Protein AF-A0A433C8S4-F1 (afdb_monomer_lite)

Structure (mmCIF, N/CA/C/O backbone):
data_AF-A0A433C8S4-F1
#
_entry.id   AF-A0A433C8S4-F1
#
loop_
_atom_site.group_PDB
_atom_site.id
_atom_site.type_symbol
_atom_site.label_atom_id
_atom_site.label_alt_id
_atom_site.label_comp_id
_atom_site.label_asym_id
_atom_site.label_entity_id
_atom_site.label_seq_id
_atom_site.pdbx_PDB_ins_code
_atom_site.Cartn_x
_atom_site.Cartn_y
_atom_site.Cartn_z
_atom_site.occupancy
_atom_site.B_iso_or_equiv
_atom_site.auth_seq_id
_atom_site.auth_comp_id
_atom_site.auth_asym_id
_atom_site.auth_atom_id
_atom_site.pdbx_PDB_model_num
ATOM 1 N N . MET A 1 1 ? -14.131 -29.847 -6.789 1.00 32.38 1 MET A N 1
ATOM 2 C CA . MET A 1 1 ? -13.872 -28.687 -5.914 1.00 32.38 1 MET A CA 1
ATOM 3 C C . MET A 1 1 ? -12.733 -27.924 -6.550 1.00 32.38 1 MET A C 1
ATOM 5 O O . MET A 1 1 ? -11.621 -28.430 -6.546 1.00 32.38 1 MET A O 1
ATOM 9 N N . ALA A 1 2 ? -13.037 -26.821 -7.228 1.00 28.77 2 ALA A N 1
ATOM 10 C CA . ALA A 1 2 ? -12.014 -25.957 -7.797 1.00 28.77 2 ALA A CA 1
ATOM 11 C C . ALA A 1 2 ? -11.602 -24.957 -6.715 1.00 28.77 2 ALA A C 1
ATOM 13 O O . ALA A 1 2 ? -12.459 -24.277 -6.155 1.00 28.77 2 ALA A O 1
ATOM 14 N N . THR A 1 3 ? -10.313 -24.920 -6.392 1.00 29.52 3 THR A N 1
ATOM 15 C CA . THR A 1 3 ? -9.693 -23.815 -5.658 1.00 29.52 3 THR A CA 1
ATOM 16 C C . THR A 1 3 ? -9.920 -22.543 -6.478 1.00 29.52 3 THR A C 1
ATOM 18 O O . THR A 1 3 ? -9.602 -22.574 -7.671 1.00 29.52 3 THR A O 1
ATOM 21 N N . PRO A 1 4 ? -10.467 -21.447 -5.925 1.00 33.34 4 PRO A N 1
ATOM 22 C CA . PRO A 1 4 ? -10.408 -20.182 -6.634 1.00 33.34 4 PRO A CA 1
ATOM 23 C C . PRO A 1 4 ? -8.927 -19.811 -6.745 1.00 33.34 4 PRO A C 1
ATOM 25 O O . PRO A 1 4 ? -8.226 -19.705 -5.737 1.00 33.34 4 PRO A O 1
ATOM 28 N N . ALA A 1 5 ? -8.430 -19.729 -7.979 1.00 37.06 5 ALA A N 1
ATOM 29 C CA . ALA A 1 5 ? -7.133 -19.136 -8.254 1.00 37.06 5 ALA A CA 1
ATOM 30 C C . ALA A 1 5 ? -7.163 -17.706 -7.706 1.00 37.06 5 ALA A C 1
ATOM 32 O O . ALA A 1 5 ? -8.154 -17.007 -7.904 1.00 37.06 5 ALA A O 1
ATOM 33 N N . ALA A 1 6 ? -6.115 -17.325 -6.976 1.00 38.72 6 ALA A N 1
ATOM 34 C CA . ALA A 1 6 ? -5.927 -15.971 -6.484 1.00 38.72 6 ALA A CA 1
ATOM 35 C C . ALA A 1 6 ? -6.130 -14.992 -7.642 1.00 38.72 6 ALA A C 1
ATOM 37 O O . ALA A 1 6 ? -5.374 -15.023 -8.616 1.00 38.72 6 ALA A O 1
ATOM 38 N N . ASP A 1 7 ? -7.173 -14.172 -7.542 1.00 42.69 7 ASP A N 1
ATOM 39 C CA . ASP A 1 7 ? -7.340 -13.017 -8.404 1.00 42.69 7 ASP A CA 1
ATOM 40 C C . ASP A 1 7 ? -6.221 -12.053 -8.006 1.00 42.69 7 ASP A C 1
ATOM 42 O O . ASP A 1 7 ? -6.247 -11.401 -6.965 1.00 42.69 7 ASP A O 1
ATOM 46 N N . THR A 1 8 ? -5.113 -12.143 -8.733 1.00 46.66 8 THR A N 1
ATOM 47 C CA . THR A 1 8 ? -3.928 -11.317 -8.528 1.00 46.66 8 THR A CA 1
ATOM 48 C C . THR A 1 8 ? -4.336 -9.864 -8.732 1.00 46.66 8 THR A C 1
ATOM 50 O O . THR A 1 8 ? -4.644 -9.525 -9.874 1.00 46.66 8 THR A O 1
ATOM 53 N N . ALA A 1 9 ? -4.327 -9.055 -7.666 1.00 53.94 9 ALA A N 1
ATOM 54 C CA . ALA A 1 9 ? -4.608 -7.616 -7.664 1.00 53.94 9 ALA A CA 1
ATOM 55 C C . ALA A 1 9 ? -4.368 -6.958 -9.034 1.00 53.94 9 ALA A C 1
ATOM 57 O O . ALA A 1 9 ? -3.236 -6.912 -9.532 1.00 53.94 9 ALA A O 1
ATOM 58 N N . SER A 1 10 ? -5.457 -6.548 -9.680 1.00 62.25 10 SER A N 1
ATOM 59 C CA . SER A 1 10 ? -5.441 -5.909 -10.998 1.00 62.25 10 SER A CA 1
ATOM 60 C C . SER A 1 10 ? -5.574 -4.390 -10.917 1.00 62.25 10 SER A C 1
ATOM 62 O O . SER A 1 10 ? -5.253 -3.720 -11.889 1.00 62.25 10 SER A O 1
ATOM 64 N N . ASP A 1 11 ? -6.019 -3.840 -9.782 1.00 79.31 11 ASP A N 1
ATOM 65 C CA . ASP A 1 11 ? -6.124 -2.393 -9.581 1.00 79.31 11 ASP A CA 1
ATOM 66 C C . ASP A 1 11 ? -4.790 -1.820 -9.050 1.00 79.31 11 ASP A C 1
ATOM 68 O O . ASP A 1 11 ? -4.232 -2.369 -8.090 1.00 79.31 11 ASP A O 1
ATOM 72 N N . PRO A 1 12 ? -4.251 -0.720 -9.619 1.00 83.44 12 PRO A N 1
ATOM 73 C CA . PRO A 1 12 ? -3.111 -0.008 -9.040 1.00 83.44 12 PRO A CA 1
ATOM 74 C C . PRO A 1 12 ? -3.275 0.354 -7.562 1.00 83.44 12 PRO A C 1
ATOM 76 O O . PRO A 1 12 ? -2.269 0.397 -6.853 1.00 83.44 12 PRO A O 1
ATOM 79 N N . TYR A 1 13 ? -4.498 0.606 -7.087 1.00 84.06 13 TYR A N 1
ATOM 80 C CA . TYR A 1 13 ? -4.752 0.868 -5.673 1.00 84.06 13 TYR A CA 1
ATOM 81 C C . TYR A 1 13 ? -4.379 -0.342 -4.805 1.00 84.06 13 TYR A C 1
ATOM 83 O O . TYR A 1 13 ? -3.580 -0.208 -3.877 1.00 84.06 13 TYR A O 1
ATOM 91 N N . ASP A 1 14 ? -4.883 -1.530 -5.145 1.00 83.25 14 ASP A N 1
ATOM 92 C CA . ASP A 1 14 ? -4.626 -2.769 -4.398 1.00 83.25 14 ASP A CA 1
ATOM 93 C C . ASP A 1 14 ? -3.133 -3.108 -4.370 1.00 83.25 14 ASP A C 1
ATOM 95 O O . ASP A 1 14 ? -2.586 -3.531 -3.346 1.00 83.25 14 ASP A O 1
ATOM 99 N N . ILE A 1 15 ? -2.454 -2.898 -5.503 1.00 87.94 15 ILE A N 1
ATOM 100 C CA . ILE A 1 15 ? -1.008 -3.099 -5.616 1.00 87.94 15 ILE A CA 1
ATOM 101 C C . ILE A 1 15 ? -0.277 -2.114 -4.702 1.00 87.94 15 ILE A C 1
ATOM 103 O O . ILE A 1 15 ? 0.637 -2.519 -3.982 1.00 87.94 15 ILE A O 1
ATOM 107 N N . ALA A 1 16 ? -0.668 -0.839 -4.706 1.00 89.38 16 ALA A N 1
ATOM 108 C CA . ALA A 1 16 ? -0.036 0.195 -3.895 1.00 89.38 16 ALA A CA 1
ATOM 109 C C . ALA A 1 16 ? -0.233 -0.041 -2.397 1.00 89.38 16 ALA A C 1
ATOM 111 O O . ALA A 1 16 ? 0.722 0.081 -1.631 1.00 89.38 16 ALA A O 1
ATOM 112 N N . GLU A 1 17 ? -1.436 -0.426 -1.978 1.00 85.56 17 GLU A N 1
ATOM 113 C CA . GLU A 1 17 ? -1.728 -0.718 -0.580 1.00 85.56 17 GLU A CA 1
ATOM 114 C C . GLU A 1 17 ? -0.972 -1.958 -0.089 1.00 85.56 17 GLU A C 1
ATOM 116 O O . GLU A 1 17 ? -0.345 -1.923 0.976 1.00 85.56 17 GLU A O 1
ATOM 121 N N . ALA A 1 18 ? -0.969 -3.037 -0.876 1.00 85.69 18 ALA A N 1
ATOM 122 C CA . ALA A 1 18 ? -0.222 -4.244 -0.539 1.00 85.69 18 ALA A CA 1
ATOM 123 C C . ALA A 1 18 ? 1.290 -3.984 -0.497 1.00 85.69 18 ALA A C 1
ATOM 125 O O . ALA A 1 18 ? 1.980 -4.465 0.406 1.00 85.69 18 ALA A O 1
ATOM 126 N N . LEU A 1 19 ? 1.807 -3.199 -1.446 1.00 90.94 19 LEU A N 1
ATOM 127 C CA . LEU A 1 19 ? 3.210 -2.810 -1.478 1.00 90.94 19 LEU A CA 1
ATOM 128 C C . LEU A 1 19 ? 3.572 -1.966 -0.254 1.00 90.94 19 LEU A C 1
ATOM 130 O O . LEU A 1 19 ? 4.557 -2.282 0.407 1.00 90.94 19 LEU A O 1
ATOM 134 N N . ALA A 1 20 ? 2.764 -0.958 0.088 1.00 89.94 20 ALA A N 1
ATOM 135 C CA . ALA A 1 20 ? 2.972 -0.119 1.266 1.00 89.94 20 ALA A CA 1
ATOM 136 C C . ALA A 1 20 ? 2.962 -0.933 2.572 1.00 89.94 20 ALA A C 1
ATOM 138 O O . ALA A 1 20 ? 3.829 -0.718 3.414 1.00 89.94 20 ALA A O 1
ATOM 139 N N . ASP A 1 21 ? 2.056 -1.911 2.731 1.00 85.88 21 ASP A N 1
ATOM 140 C CA . ASP A 1 21 ? 2.066 -2.831 3.884 1.00 85.88 21 ASP A CA 1
ATOM 141 C C . ASP A 1 21 ? 3.360 -3.649 3.951 1.00 85.88 21 ASP A C 1
ATOM 143 O O . ASP A 1 21 ? 3.983 -3.743 5.009 1.00 85.88 21 ASP A O 1
ATOM 147 N N . ALA A 1 22 ? 3.771 -4.230 2.823 1.00 87.06 22 ALA A N 1
ATOM 148 C CA . ALA A 1 22 ? 4.929 -5.114 2.768 1.00 87.06 22 ALA A CA 1
ATOM 149 C C . ALA A 1 22 ? 6.250 -4.388 3.050 1.00 87.06 22 ALA A C 1
ATOM 151 O O . ALA A 1 22 ? 7.173 -4.985 3.606 1.00 87.06 22 ALA A O 1
ATOM 152 N N . VAL A 1 23 ? 6.344 -3.115 2.664 1.00 89.50 23 VAL A N 1
ATOM 153 C CA . VAL A 1 23 ? 7.585 -2.332 2.744 1.00 89.50 23 VAL A CA 1
ATOM 154 C C . VAL A 1 23 ? 7.534 -1.239 3.808 1.00 89.50 23 VAL A C 1
ATOM 156 O O . VAL A 1 23 ? 8.492 -0.483 3.938 1.00 89.50 23 VAL A O 1
ATOM 159 N N . ASP A 1 24 ? 6.475 -1.179 4.622 1.00 88.00 24 ASP A N 1
ATOM 160 C CA . ASP A 1 24 ? 6.322 -0.200 5.705 1.00 88.00 24 ASP A CA 1
ATOM 161 C C . ASP A 1 24 ? 7.590 -0.010 6.565 1.00 88.00 24 ASP A C 1
ATOM 163 O O . ASP A 1 24 ? 7.931 1.142 6.851 1.00 88.00 24 ASP A O 1
ATOM 167 N N . PRO A 1 25 ? 8.366 -1.063 6.918 1.00 87.38 25 PRO A N 1
ATOM 168 C CA . PRO A 1 25 ? 9.599 -0.898 7.689 1.00 87.38 25 PRO A CA 1
ATOM 169 C C . PRO A 1 25 ? 10.680 -0.041 7.016 1.00 87.38 25 PRO A C 1
ATOM 171 O O . PRO A 1 25 ? 11.559 0.467 7.711 1.00 87.38 25 PRO A O 1
ATOM 174 N N . CYS A 1 26 ? 10.652 0.117 5.688 1.00 89.75 26 CYS A N 1
ATOM 175 C CA . CYS A 1 26 ? 11.609 0.942 4.951 1.00 89.75 26 CYS A CA 1
ATOM 176 C C . CYS A 1 26 ? 11.085 2.349 4.623 1.00 89.75 26 CYS A C 1
ATOM 178 O O . CYS A 1 26 ? 11.814 3.143 4.025 1.00 89.75 26 CYS A O 1
ATOM 180 N N . LEU A 1 27 ? 9.845 2.677 5.000 1.00 90.75 27 LEU A N 1
ATOM 181 C CA . LEU A 1 27 ? 9.255 3.991 4.754 1.00 90.75 27 LEU A CA 1
ATOM 182 C C . LEU A 1 27 ? 9.607 4.974 5.879 1.00 90.75 27 LEU A C 1
ATOM 184 O O . LEU A 1 27 ? 9.625 4.628 7.063 1.00 90.75 27 LEU A O 1
ATOM 188 N N . THR A 1 28 ? 9.875 6.225 5.510 1.00 91.12 28 THR A N 1
ATOM 189 C CA . THR A 1 28 ? 9.941 7.344 6.462 1.00 91.12 28 THR A CA 1
ATOM 190 C C . THR A 1 28 ? 8.543 7.906 6.682 1.00 91.12 28 THR A C 1
ATOM 192 O O . THR A 1 28 ? 7.689 7.771 5.811 1.00 91.12 28 THR A O 1
ATOM 195 N N . ASP A 1 29 ? 8.301 8.602 7.795 1.00 86.62 29 ASP A N 1
ATOM 196 C CA . ASP A 1 29 ? 6.980 9.197 8.060 1.00 86.62 29 ASP A CA 1
ATOM 197 C C . ASP A 1 29 ? 6.541 10.185 6.973 1.00 86.62 29 ASP A C 1
ATOM 199 O O . ASP A 1 29 ? 5.354 10.284 6.682 1.00 86.62 29 ASP A O 1
ATOM 203 N N . ALA A 1 30 ? 7.487 10.880 6.334 1.00 89.06 30 ALA A N 1
ATOM 204 C CA . ALA A 1 30 ? 7.195 11.735 5.186 1.00 89.06 30 ALA A CA 1
ATOM 205 C C . ALA A 1 30 ? 6.631 10.915 4.015 1.00 89.06 30 ALA A C 1
ATOM 207 O O . ALA A 1 30 ? 5.541 11.205 3.540 1.00 89.06 30 ALA A O 1
ATOM 208 N N . ILE A 1 31 ? 7.312 9.828 3.635 1.00 92.06 31 ILE A N 1
ATOM 209 C CA . ILE A 1 31 ? 6.858 8.952 2.546 1.00 92.06 31 ILE A CA 1
ATOM 210 C C . ILE A 1 31 ? 5.529 8.283 2.908 1.00 92.06 31 ILE A C 1
ATOM 212 O O . ILE A 1 31 ? 4.656 8.174 2.055 1.00 92.06 31 ILE A O 1
ATOM 216 N N . ARG A 1 32 ? 5.337 7.873 4.171 1.00 87.94 32 ARG A N 1
ATOM 217 C CA . ARG A 1 32 ? 4.048 7.334 4.627 1.00 87.94 32 ARG A CA 1
ATOM 218 C C . ARG A 1 32 ? 2.921 8.360 4.437 1.00 87.94 32 ARG A C 1
ATOM 220 O O . ARG A 1 32 ? 1.883 8.032 3.877 1.00 87.94 32 ARG A O 1
ATOM 227 N N . ASN A 1 33 ? 3.126 9.608 4.856 1.00 84.69 33 ASN A N 1
ATOM 228 C CA . ASN A 1 33 ? 2.121 10.660 4.674 1.00 84.69 33 ASN A CA 1
ATOM 229 C C . ASN A 1 33 ? 1.814 10.923 3.193 1.00 84.69 33 ASN A C 1
ATOM 231 O O . ASN A 1 33 ? 0.643 11.014 2.826 1.00 84.69 33 ASN A O 1
ATOM 235 N N . ASP A 1 34 ? 2.845 11.005 2.353 1.00 89.00 34 ASP A N 1
ATOM 236 C CA . ASP A 1 34 ? 2.694 11.289 0.924 1.00 89.00 34 ASP A CA 1
ATOM 237 C C . ASP A 1 34 ? 1.938 10.158 0.210 1.00 89.00 34 ASP A C 1
ATOM 239 O O . ASP A 1 34 ? 0.929 10.406 -0.452 1.00 89.00 34 ASP A O 1
ATOM 243 N N . VAL A 1 35 ? 2.350 8.902 0.427 1.00 89.75 35 VAL A N 1
ATOM 244 C CA . VAL A 1 35 ? 1.687 7.709 -0.128 1.00 89.75 35 VAL A CA 1
ATOM 245 C C . VAL A 1 35 ? 0.228 7.642 0.319 1.00 89.75 35 VAL A C 1
ATOM 247 O O . VAL A 1 35 ? -0.659 7.407 -0.501 1.00 89.75 35 VAL A O 1
ATOM 250 N N . TRP A 1 36 ? -0.047 7.886 1.603 1.00 84.56 36 TRP A N 1
ATOM 251 C CA . TRP A 1 36 ? -1.413 7.910 2.120 1.00 84.56 36 TRP A CA 1
ATOM 252 C C . TRP A 1 36 ? -2.266 8.990 1.444 1.00 84.56 36 TRP A C 1
ATOM 254 O O . TRP A 1 36 ? -3.382 8.697 1.006 1.00 84.56 36 TRP A O 1
ATOM 264 N N . GLY A 1 37 ? -1.739 10.211 1.315 1.00 81.62 37 GLY A N 1
ATOM 265 C CA . GLY A 1 37 ? -2.428 11.323 0.663 1.00 81.62 37 GLY A CA 1
ATOM 266 C C . GLY A 1 37 ? -2.735 11.044 -0.810 1.00 81.62 37 GLY A C 1
ATOM 267 O O . GLY A 1 37 ? -3.855 11.284 -1.258 1.00 81.62 37 GLY A O 1
ATOM 268 N N . MET A 1 38 ? -1.783 10.465 -1.543 1.00 87.06 38 MET A N 1
ATOM 269 C CA . MET A 1 38 ? -1.952 10.093 -2.954 1.00 87.06 38 MET A CA 1
ATOM 270 C C . MET A 1 38 ? -3.012 9.007 -3.139 1.00 87.06 38 MET A C 1
ATOM 272 O O . MET A 1 38 ? -3.863 9.122 -4.018 1.00 87.06 38 MET A O 1
ATOM 276 N N . LEU A 1 39 ? -3.023 7.979 -2.283 1.00 83.75 39 LEU A N 1
ATOM 277 C CA . LEU A 1 39 ? -4.065 6.949 -2.326 1.00 83.75 39 LEU A CA 1
ATOM 278 C C . LEU A 1 39 ? -5.458 7.542 -2.074 1.00 83.75 39 LEU A C 1
ATOM 280 O O . LEU A 1 39 ? -6.404 7.188 -2.772 1.00 83.75 39 LEU A O 1
ATOM 284 N N . HIS A 1 40 ? -5.581 8.495 -1.145 1.00 76.50 40 HIS A N 1
ATOM 285 C CA . HIS A 1 40 ? -6.843 9.202 -0.890 1.00 76.50 40 HIS A CA 1
ATOM 286 C C . HIS A 1 40 ? -7.282 10.095 -2.053 1.00 76.50 40 HIS A C 1
ATOM 288 O O . HIS A 1 40 ? -8.479 10.256 -2.285 1.00 76.50 40 HIS A O 1
ATOM 294 N N . ALA A 1 41 ? -6.331 10.666 -2.790 1.00 78.75 41 ALA A N 1
ATOM 295 C CA . ALA A 1 41 ? -6.600 11.476 -3.972 1.00 78.75 41 ALA A CA 1
ATOM 296 C C . ALA A 1 41 ? -6.944 10.640 -5.224 1.00 78.75 41 ALA A C 1
ATOM 298 O O . ALA A 1 41 ? -7.291 11.212 -6.256 1.00 78.75 41 ALA A O 1
ATOM 299 N N . GLY A 1 42 ? -6.865 9.304 -5.155 1.00 79.19 42 GLY A N 1
ATOM 300 C CA . GLY A 1 42 ? -7.020 8.423 -6.319 1.00 79.19 42 GLY A CA 1
ATOM 301 C C . GLY A 1 42 ? -5.783 8.387 -7.226 1.00 79.19 42 GLY A C 1
ATOM 302 O O . GLY A 1 42 ? -5.852 7.949 -8.372 1.00 79.19 42 GLY A O 1
ATOM 303 N N . GLU A 1 43 ? -4.632 8.828 -6.723 1.00 85.44 43 GLU A N 1
ATOM 304 C CA . GLU A 1 43 ? -3.372 8.973 -7.454 1.00 85.44 43 GLU A CA 1
ATOM 305 C C . GLU A 1 43 ? -2.430 7.777 -7.212 1.00 85.44 43 GLU A C 1
ATOM 307 O O . GLU A 1 43 ? -1.234 7.924 -6.947 1.00 85.44 43 GLU A O 1
ATOM 312 N N . ALA A 1 44 ? -2.965 6.556 -7.312 1.00 86.31 44 ALA A N 1
ATOM 313 C CA . ALA A 1 44 ? -2.247 5.323 -6.967 1.00 86.31 44 ALA A CA 1
ATOM 314 C C . ALA A 1 44 ? -0.925 5.131 -7.743 1.00 86.31 44 ALA A C 1
ATOM 316 O O . ALA A 1 44 ? 0.044 4.605 -7.203 1.00 86.31 44 ALA A O 1
ATOM 317 N N . HIS A 1 45 ? -0.834 5.614 -8.984 1.00 86.50 45 HIS A N 1
ATOM 318 C CA . HIS A 1 45 ? 0.396 5.550 -9.780 1.00 86.50 45 HIS A CA 1
ATOM 319 C C . HIS A 1 45 ? 1.538 6.407 -9.201 1.00 86.50 45 HIS A C 1
ATOM 321 O O . HIS A 1 45 ? 2.700 6.003 -9.282 1.00 86.50 45 HIS A O 1
ATOM 327 N N . ILE A 1 46 ? 1.235 7.555 -8.579 1.00 88.69 46 ILE A N 1
A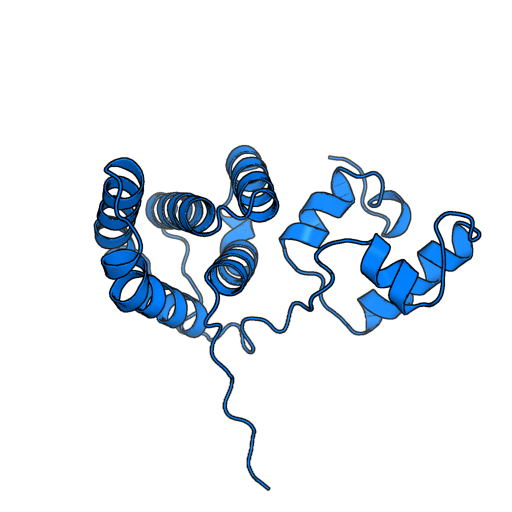TOM 328 C CA . ILE A 1 46 ? 2.252 8.373 -7.899 1.00 88.69 46 ILE A CA 1
ATOM 329 C C . ILE A 1 46 ? 2.703 7.673 -6.621 1.00 88.69 46 ILE A C 1
ATOM 331 O O . ILE A 1 46 ? 3.905 7.537 -6.391 1.00 88.69 46 ILE A O 1
ATOM 335 N N . ALA A 1 47 ? 1.742 7.162 -5.843 1.00 91.62 47 ALA A N 1
ATOM 336 C CA . ALA A 1 47 ? 2.016 6.406 -4.626 1.00 91.62 47 ALA A CA 1
ATOM 337 C C . ALA A 1 47 ? 2.960 5.227 -4.918 1.00 91.62 47 ALA A C 1
ATOM 339 O O . ALA A 1 47 ? 3.974 5.051 -4.244 1.00 91.62 47 ALA A O 1
ATOM 340 N N . LEU A 1 48 ? 2.686 4.469 -5.986 1.00 93.12 48 LEU A N 1
ATOM 341 C CA . LEU A 1 48 ? 3.549 3.385 -6.456 1.00 93.12 48 LEU A CA 1
ATOM 342 C C . LEU A 1 48 ? 4.952 3.864 -6.830 1.00 93.12 48 LEU A C 1
ATOM 344 O O . LEU A 1 48 ? 5.931 3.206 -6.479 1.00 93.12 48 LEU A O 1
ATOM 348 N N . SER A 1 49 ? 5.076 4.999 -7.518 1.00 93.19 49 SER A N 1
ATOM 349 C CA . SER A 1 49 ? 6.382 5.567 -7.861 1.00 93.19 49 SER A CA 1
ATOM 350 C C . SER A 1 49 ? 7.203 5.917 -6.620 1.00 93.19 49 SER A C 1
ATOM 352 O O . SER A 1 49 ? 8.395 5.600 -6.567 1.00 93.19 49 SER A O 1
ATOM 354 N N . ASP A 1 50 ? 6.595 6.529 -5.606 1.00 94.44 50 ASP A N 1
ATOM 355 C CA . ASP A 1 50 ? 7.310 6.892 -4.381 1.00 94.44 50 ASP A CA 1
ATOM 356 C C . ASP A 1 50 ? 7.670 5.674 -3.528 1.00 94.44 50 ASP A C 1
ATOM 358 O O . ASP A 1 50 ? 8.796 5.594 -3.027 1.00 94.44 50 ASP A O 1
ATOM 362 N N . LEU A 1 51 ? 6.797 4.664 -3.468 1.00 95.94 51 LEU A N 1
ATOM 363 C CA . LEU A 1 51 ? 7.122 3.364 -2.876 1.00 95.94 51 LEU A CA 1
ATOM 364 C C . LEU A 1 51 ? 8.306 2.706 -3.599 1.00 95.94 51 LEU A C 1
ATOM 366 O O . LEU A 1 51 ? 9.275 2.310 -2.955 1.00 95.94 51 LEU A O 1
ATOM 370 N N . VAL A 1 52 ? 8.293 2.650 -4.935 1.00 96.19 52 VAL A N 1
ATOM 371 C CA . VAL A 1 52 ? 9.392 2.089 -5.743 1.00 96.19 52 VAL A CA 1
ATOM 372 C C . VAL A 1 52 ? 10.711 2.815 -5.482 1.00 96.19 52 VAL A C 1
ATOM 374 O O . VAL A 1 52 ? 11.745 2.166 -5.309 1.00 96.19 52 VAL A O 1
ATOM 377 N N . ARG A 1 53 ? 10.698 4.151 -5.405 1.00 95.44 53 ARG A N 1
ATOM 378 C CA . ARG A 1 53 ? 11.887 4.948 -5.058 1.00 95.44 53 ARG A CA 1
ATOM 379 C C . ARG A 1 53 ? 12.397 4.621 -3.657 1.00 95.44 53 ARG A C 1
ATOM 381 O O . ARG A 1 53 ? 13.600 4.415 -3.487 1.00 95.44 53 ARG A O 1
ATOM 388 N N . ALA A 1 54 ? 11.502 4.541 -2.673 1.00 95.94 54 ALA A N 1
ATOM 389 C CA . ALA A 1 54 ? 11.855 4.209 -1.296 1.00 95.94 54 ALA A CA 1
ATOM 390 C C . ALA A 1 54 ? 12.510 2.823 -1.210 1.00 95.94 54 ALA A C 1
ATOM 392 O O . ALA A 1 54 ? 13.613 2.686 -0.671 1.00 95.94 54 ALA A O 1
ATOM 393 N N . ILE A 1 55 ? 11.889 1.816 -1.826 1.00 96.69 55 ILE A N 1
ATOM 394 C CA . ILE A 1 55 ? 12.387 0.439 -1.871 1.00 96.69 55 ILE A CA 1
ATOM 395 C C . ILE A 1 55 ? 13.757 0.380 -2.553 1.00 96.69 55 ILE A C 1
ATOM 397 O O . ILE A 1 55 ? 14.699 -0.180 -1.994 1.00 96.69 55 ILE A O 1
ATOM 401 N N . ALA A 1 56 ? 13.905 1.006 -3.724 1.00 95.19 56 ALA A N 1
ATOM 402 C CA . ALA A 1 56 ? 15.167 1.012 -4.462 1.00 95.19 56 ALA A CA 1
ATOM 403 C C . ALA A 1 56 ? 16.301 1.700 -3.680 1.00 95.19 56 ALA A C 1
ATOM 405 O O . ALA A 1 56 ? 17.449 1.268 -3.749 1.00 95.19 56 ALA A O 1
ATOM 406 N N . SER A 1 57 ? 15.990 2.749 -2.911 1.00 94.81 57 SER A N 1
ATOM 407 C CA . SER A 1 57 ? 16.985 3.470 -2.104 1.00 94.81 57 SER A CA 1
ATOM 408 C C . SER A 1 57 ? 17.433 2.712 -0.849 1.00 94.81 57 SER A C 1
ATOM 410 O O . SER A 1 57 ? 18.566 2.876 -0.399 1.00 94.81 57 SER A O 1
ATOM 412 N N . THR A 1 58 ? 16.557 1.877 -0.289 1.00 94.31 58 THR A N 1
ATOM 413 C CA . THR A 1 58 ? 16.799 1.126 0.955 1.00 94.31 58 THR A CA 1
ATOM 414 C C . THR A 1 58 ? 17.206 -0.322 0.705 1.00 94.31 58 THR A C 1
ATOM 416 O O . THR A 1 58 ? 17.658 -1.003 1.624 1.00 94.31 58 THR A O 1
ATOM 419 N N . ASN A 1 59 ? 17.069 -0.786 -0.538 1.00 92.12 59 ASN A N 1
ATOM 420 C CA . ASN A 1 59 ? 17.280 -2.166 -0.949 1.00 92.12 59 ASN A CA 1
ATOM 421 C C . ASN A 1 59 ? 16.409 -3.174 -0.176 1.00 92.12 59 ASN A C 1
ATOM 423 O O . ASN A 1 59 ? 16.828 -4.309 0.069 1.00 92.12 59 ASN A O 1
ATOM 427 N N . TYR A 1 60 ? 15.217 -2.747 0.252 1.00 92.94 60 TYR A N 1
ATOM 428 C CA . TYR A 1 60 ? 14.305 -3.596 1.011 1.00 92.94 60 TYR A CA 1
ATOM 429 C C . TYR A 1 60 ? 13.701 -4.680 0.101 1.00 92.94 60 TYR A C 1
ATOM 431 O O . TYR A 1 60 ? 13.248 -4.363 -1.001 1.00 92.94 60 TYR A O 1
ATOM 439 N N . PRO A 1 61 ? 13.700 -5.962 0.505 1.00 92.19 61 PRO A N 1
ATOM 440 C CA . PRO A 1 61 ? 13.177 -7.031 -0.335 1.00 92.19 61 PRO A CA 1
ATOM 441 C C . PRO A 1 61 ? 11.641 -7.029 -0.356 1.00 92.19 61 PRO A C 1
ATOM 443 O O . PRO A 1 61 ? 10.998 -6.845 0.676 1.00 92.19 61 PRO A O 1
ATOM 446 N N . VAL A 1 62 ? 11.051 -7.278 -1.527 1.00 92.94 62 VAL A N 1
ATOM 447 C CA . VAL A 1 62 ? 9.592 -7.281 -1.739 1.00 92.94 62 VAL A CA 1
ATOM 448 C C . VAL A 1 62 ? 9.078 -8.719 -1.893 1.00 92.94 62 VAL A C 1
ATOM 450 O O . VAL A 1 62 ? 9.757 -9.543 -2.511 1.00 92.94 62 VAL A O 1
ATOM 453 N N . PRO A 1 63 ? 7.898 -9.070 -1.352 1.00 91.44 63 PRO A N 1
ATOM 454 C CA . PRO A 1 63 ? 7.259 -10.359 -1.611 1.00 91.44 63 PRO A CA 1
ATOM 455 C C . PRO A 1 63 ? 7.076 -10.659 -3.106 1.00 91.44 63 PRO A C 1
ATOM 457 O O . PRO A 1 63 ? 6.733 -9.771 -3.888 1.00 91.44 63 PRO A O 1
ATOM 460 N N . THR A 1 64 ? 7.311 -11.914 -3.498 1.00 90.38 64 THR A N 1
ATOM 461 C CA . THR A 1 64 ? 7.369 -12.370 -4.900 1.00 90.38 64 THR A CA 1
ATOM 462 C C . THR A 1 64 ? 6.096 -12.047 -5.674 1.00 90.38 64 THR A C 1
ATOM 464 O O . THR A 1 64 ? 6.131 -11.572 -6.806 1.00 90.38 64 THR A O 1
ATOM 467 N N . ASP A 1 65 ? 4.956 -12.310 -5.049 1.00 87.50 65 ASP A N 1
ATOM 468 C CA . ASP A 1 65 ? 3.625 -12.093 -5.594 1.00 87.50 65 ASP A CA 1
ATOM 469 C C . ASP A 1 65 ? 3.342 -10.597 -5.806 1.00 87.50 65 ASP A C 1
ATOM 471 O O . ASP A 1 65 ? 2.857 -10.207 -6.869 1.00 87.50 65 ASP A O 1
ATOM 475 N N . ILE A 1 66 ? 3.696 -9.749 -4.833 1.00 89.75 66 ILE A N 1
ATOM 476 C CA . ILE A 1 66 ? 3.505 -8.291 -4.914 1.00 89.75 66 ILE A CA 1
ATOM 477 C C . ILE A 1 66 ? 4.419 -7.695 -5.986 1.00 89.75 66 ILE A C 1
ATOM 479 O O . ILE A 1 66 ? 3.981 -6.884 -6.802 1.00 89.75 66 ILE A O 1
ATOM 483 N N . LEU A 1 67 ? 5.680 -8.130 -6.033 1.00 92.75 67 LEU A N 1
ATOM 484 C CA . LEU A 1 67 ? 6.633 -7.683 -7.044 1.00 92.75 67 LEU A CA 1
ATOM 485 C C . LEU A 1 67 ? 6.200 -8.104 -8.456 1.00 92.75 67 LEU A C 1
ATOM 487 O O . LEU A 1 67 ? 6.361 -7.331 -9.400 1.00 92.75 67 LEU A O 1
ATOM 491 N N . ALA A 1 68 ? 5.634 -9.302 -8.613 1.00 91.12 68 ALA A N 1
ATOM 492 C CA . ALA A 1 68 ? 5.086 -9.760 -9.885 1.00 91.12 68 ALA A CA 1
ATOM 493 C C . ALA A 1 68 ? 3.876 -8.919 -10.327 1.00 91.12 68 ALA A C 1
ATOM 495 O O . ALA A 1 68 ? 3.822 -8.513 -11.488 1.00 91.12 68 ALA A O 1
ATOM 496 N N . ALA A 1 69 ? 2.948 -8.611 -9.413 1.00 89.56 69 ALA A N 1
ATOM 497 C CA . ALA A 1 69 ? 1.801 -7.746 -9.700 1.00 89.56 69 ALA A CA 1
ATOM 498 C C . ALA A 1 69 ? 2.243 -6.329 -10.104 1.00 89.56 69 ALA A C 1
ATOM 500 O O . ALA A 1 69 ? 1.771 -5.799 -11.107 1.00 89.56 69 ALA A O 1
ATOM 501 N N . LEU A 1 70 ? 3.217 -5.761 -9.385 1.00 91.50 70 LEU A N 1
ATOM 502 C CA . LEU A 1 70 ? 3.804 -4.460 -9.703 1.00 91.50 70 LEU A CA 1
ATOM 503 C C . LEU A 1 70 ? 4.469 -4.441 -11.085 1.00 91.50 70 LEU A C 1
ATOM 505 O O . LEU A 1 70 ? 4.272 -3.497 -11.843 1.00 91.50 70 LEU A O 1
ATOM 509 N N . ARG A 1 71 ? 5.242 -5.480 -11.429 1.00 91.75 71 ARG A N 1
ATOM 510 C CA . ARG A 1 71 ? 5.866 -5.613 -12.758 1.00 91.75 71 ARG A CA 1
ATOM 511 C C . ARG A 1 71 ? 4.832 -5.672 -13.864 1.00 91.75 71 ARG A C 1
ATOM 513 O O . ARG A 1 71 ? 4.943 -4.913 -14.816 1.00 91.75 71 ARG A O 1
ATOM 520 N N . ARG A 1 72 ? 3.801 -6.500 -13.691 1.00 88.88 72 ARG A N 1
ATOM 521 C CA . ARG A 1 72 ? 2.692 -6.593 -14.641 1.00 88.88 72 ARG A CA 1
ATOM 522 C C . ARG A 1 72 ? 2.025 -5.232 -14.852 1.00 88.88 72 ARG A C 1
ATOM 524 O O . ARG A 1 72 ? 1.896 -4.801 -15.986 1.00 88.88 72 ARG A O 1
ATOM 531 N N . TYR A 1 73 ? 1.680 -4.528 -13.774 1.00 87.31 73 TYR A N 1
ATOM 532 C CA . TYR A 1 73 ? 1.062 -3.202 -13.864 1.00 87.31 73 TYR A CA 1
ATOM 533 C C . TYR A 1 73 ? 1.946 -2.181 -14.600 1.00 87.31 73 TYR A C 1
ATOM 535 O O . TYR A 1 73 ? 1.470 -1.427 -15.448 1.00 87.31 73 TYR A O 1
ATOM 543 N N . VAL A 1 74 ? 3.246 -2.154 -14.294 1.00 87.69 74 VAL A N 1
ATOM 544 C CA . VAL A 1 74 ? 4.190 -1.227 -14.932 1.00 87.69 74 VAL A CA 1
ATOM 545 C C . VAL A 1 74 ? 4.371 -1.543 -16.420 1.00 87.69 74 VAL A C 1
ATOM 547 O O . VAL A 1 74 ? 4.389 -0.620 -17.231 1.00 87.69 74 VAL A O 1
ATOM 550 N N . ASP A 1 75 ? 4.475 -2.822 -16.782 1.00 84.25 75 ASP A N 1
ATOM 551 C CA . ASP A 1 75 ? 4.716 -3.249 -18.162 1.00 84.25 75 ASP A CA 1
ATOM 552 C C . ASP A 1 75 ? 3.458 -3.161 -19.049 1.00 84.25 75 ASP A C 1
ATOM 554 O O . ASP A 1 75 ? 3.564 -2.749 -20.206 1.00 84.25 75 ASP A O 1
ATOM 558 N N . ASP A 1 76 ? 2.279 -3.497 -18.517 1.00 78.19 76 ASP A N 1
ATOM 559 C CA . ASP A 1 76 ? 1.041 -3.621 -19.301 1.00 78.19 76 ASP A CA 1
ATOM 560 C C . ASP A 1 76 ? 0.183 -2.340 -19.269 1.00 78.19 76 ASP A C 1
ATOM 562 O O . ASP A 1 76 ? -0.273 -1.849 -20.311 1.00 78.19 76 ASP A O 1
ATOM 566 N N . ASP A 1 77 ? -0.015 -1.758 -18.083 1.00 68.94 77 ASP A N 1
ATOM 567 C CA . ASP A 1 77 ? -1.014 -0.705 -17.874 1.00 68.94 77 ASP A CA 1
ATOM 568 C C . ASP A 1 77 ? -0.385 0.690 -17.879 1.00 68.94 77 ASP A C 1
ATOM 570 O O . ASP A 1 77 ? -0.869 1.606 -18.549 1.00 68.94 77 ASP A O 1
ATOM 574 N N . LEU A 1 78 ? 0.736 0.889 -17.185 1.00 68.69 78 LEU A N 1
ATOM 575 C CA . LEU A 1 78 ? 1.330 2.222 -17.052 1.00 68.69 78 LEU A CA 1
ATOM 576 C C . LEU A 1 78 ? 1.879 2.762 -18.386 1.00 68.69 78 LEU A C 1
ATOM 578 O O . LEU A 1 78 ? 1.769 3.961 -18.665 1.00 68.69 78 LEU A O 1
ATOM 582 N N . ALA A 1 79 ? 2.395 1.870 -19.237 1.00 60.38 79 ALA A N 1
ATOM 583 C CA . ALA A 1 79 ? 2.879 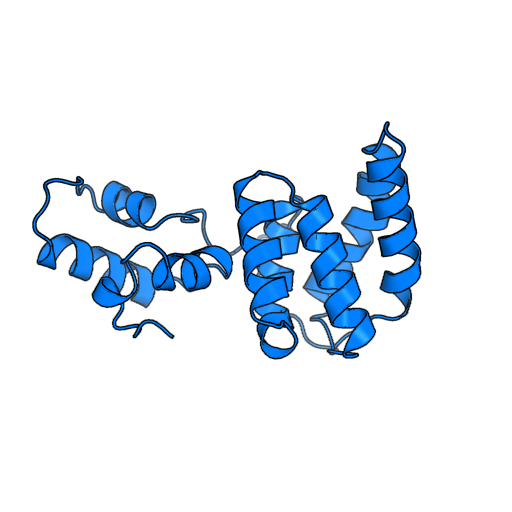2.184 -20.581 1.00 60.38 79 ALA A CA 1
ATOM 584 C C . ALA A 1 79 ? 1.762 2.619 -21.551 1.00 60.38 79 ALA A C 1
ATOM 586 O O . ALA A 1 79 ? 2.035 3.299 -22.542 1.00 60.38 79 ALA A O 1
ATOM 587 N N . THR A 1 80 ? 0.509 2.241 -21.278 1.00 59.22 80 THR A N 1
ATOM 588 C CA . THR A 1 80 ? -0.647 2.528 -22.142 1.00 59.22 80 THR A CA 1
ATOM 589 C C . THR A 1 80 ? -1.539 3.657 -21.609 1.00 59.22 80 THR A C 1
ATOM 591 O O . THR A 1 80 ? -2.311 4.234 -22.377 1.00 59.22 80 THR A O 1
ATOM 594 N N . SER A 1 81 ? -1.396 4.024 -20.329 1.00 58.25 81 SER A N 1
ATOM 595 C CA . SER A 1 81 ? -2.343 4.883 -19.595 1.00 58.25 81 SER A CA 1
ATOM 596 C C . SER A 1 81 ? -1.913 6.342 -19.389 1.00 58.25 81 SER A C 1
ATOM 598 O O . SER A 1 81 ? -2.687 7.120 -18.835 1.00 58.25 81 SER A O 1
ATOM 600 N N . THR A 1 82 ? -0.703 6.747 -19.793 1.00 59.66 82 THR A N 1
ATOM 601 C CA . THR A 1 82 ? -0.128 8.064 -19.438 1.00 59.66 82 THR A CA 1
ATOM 602 C C . THR A 1 82 ? 0.023 9.000 -20.652 1.00 59.66 82 THR A C 1
ATOM 604 O O . THR A 1 82 ? 1.057 8.999 -21.318 1.00 59.66 82 THR A O 1
ATOM 607 N N . PRO A 1 83 ? -1.002 9.814 -20.986 1.00 59.03 83 PRO A N 1
ATOM 608 C CA . PRO A 1 83 ? -0.967 10.692 -22.158 1.00 59.03 83 PRO A CA 1
ATOM 609 C C . PRO A 1 83 ? -0.212 12.015 -21.941 1.00 59.03 83 PRO A C 1
ATOM 611 O O . PRO A 1 83 ? 0.104 12.684 -22.926 1.00 59.03 83 PRO A O 1
ATOM 614 N N . ASP A 1 84 ? 0.060 12.418 -20.694 1.00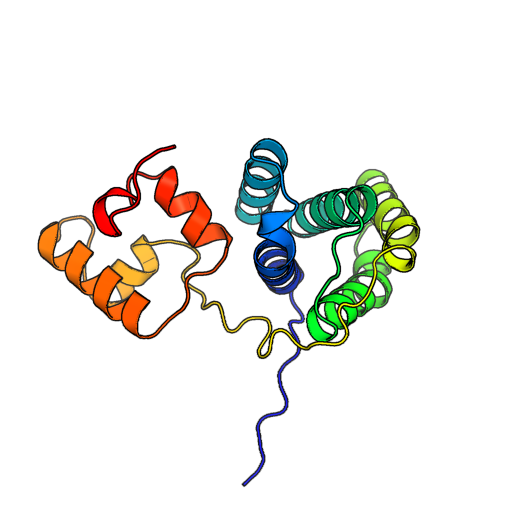 73.38 84 ASP A N 1
ATOM 615 C CA . ASP A 1 84 ? 0.799 13.648 -20.383 1.00 73.38 84 ASP A CA 1
ATOM 616 C C . ASP A 1 84 ? 2.269 13.394 -19.998 1.00 73.38 84 ASP A C 1
ATOM 618 O O . ASP A 1 84 ? 2.677 12.286 -19.643 1.00 73.38 84 ASP A O 1
ATOM 622 N N . GLN A 1 85 ? 3.089 14.447 -20.109 1.00 74.81 85 GLN A N 1
ATOM 623 C CA . GLN A 1 85 ? 4.535 14.378 -19.865 1.00 74.81 85 GLN A CA 1
ATOM 624 C C . GLN A 1 85 ? 4.867 13.912 -18.444 1.00 74.81 85 GLN A C 1
ATOM 626 O O . GLN A 1 85 ? 5.875 13.246 -18.229 1.00 74.81 85 GLN A O 1
ATOM 631 N N . TRP A 1 86 ? 4.037 14.270 -17.471 1.00 75.50 86 TRP A N 1
ATOM 632 C CA . TRP A 1 86 ? 4.315 13.983 -16.075 1.00 75.50 86 TRP A CA 1
ATOM 633 C C . TRP A 1 86 ? 4.032 12.510 -15.744 1.00 75.50 86 TRP A C 1
ATOM 635 O O . TRP A 1 86 ? 4.879 11.850 -15.142 1.00 75.50 86 TRP A O 1
ATOM 645 N N . GLY A 1 87 ? 2.926 11.947 -16.238 1.00 76.00 87 GLY A N 1
ATOM 646 C CA . GLY A 1 87 ? 2.659 10.511 -16.177 1.00 76.00 87 GLY A CA 1
ATOM 647 C C . GLY A 1 87 ? 3.726 9.692 -16.910 1.00 76.00 87 GLY A C 1
ATOM 648 O O . GLY A 1 87 ? 4.155 8.649 -16.413 1.00 76.00 87 GLY A O 1
ATOM 649 N N . HIS A 1 88 ? 4.229 10.196 -18.043 1.00 78.88 88 HIS A N 1
ATOM 650 C CA . HIS A 1 88 ? 5.347 9.573 -18.752 1.00 78.88 88 HIS A CA 1
ATOM 651 C C . HIS A 1 88 ? 6.629 9.535 -17.902 1.00 78.88 88 HIS A C 1
ATOM 653 O O . HIS A 1 88 ? 7.282 8.493 -17.812 1.00 78.88 88 HIS A O 1
ATOM 659 N N . ASP A 1 89 ? 6.980 10.637 -17.234 1.00 83.00 89 ASP A N 1
ATOM 660 C CA . ASP A 1 89 ? 8.169 10.707 -16.375 1.00 83.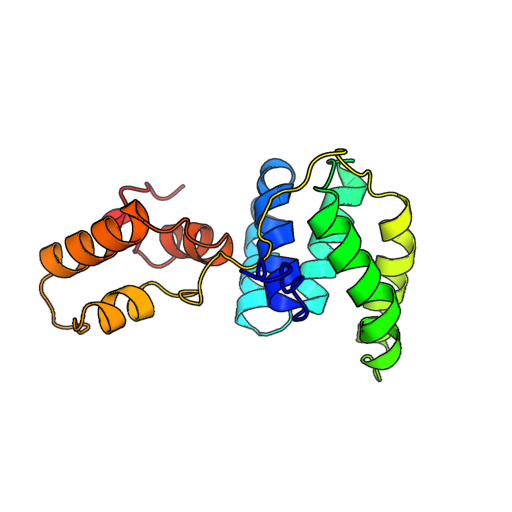00 89 ASP A CA 1
ATOM 661 C C . ASP A 1 89 ? 8.066 9.747 -15.174 1.00 83.00 89 ASP A C 1
ATOM 663 O O . ASP A 1 89 ? 9.055 9.105 -14.797 1.00 83.00 89 ASP A O 1
ATOM 667 N N . VAL A 1 90 ? 6.866 9.601 -14.599 1.00 84.44 90 VAL A N 1
ATOM 668 C CA . VAL A 1 90 ? 6.564 8.611 -13.552 1.00 84.44 90 VAL A CA 1
ATOM 669 C C . VAL A 1 90 ? 6.804 7.190 -14.069 1.00 84.44 90 VAL A C 1
ATOM 671 O O . VAL A 1 90 ? 7.547 6.428 -13.443 1.00 84.44 90 VAL A O 1
ATOM 674 N N . ALA A 1 91 ? 6.259 6.855 -15.243 1.00 83.44 91 ALA A N 1
ATOM 675 C CA . ALA A 1 91 ? 6.422 5.543 -15.865 1.00 83.44 91 ALA A CA 1
ATOM 676 C C . ALA A 1 91 ? 7.893 5.205 -16.140 1.00 83.44 91 ALA A C 1
ATOM 678 O O . ALA A 1 91 ? 8.382 4.142 -15.748 1.00 83.44 91 ALA A O 1
ATOM 679 N N . VAL A 1 92 ? 8.636 6.135 -16.747 1.00 86.69 92 VAL A N 1
ATOM 680 C CA . VAL A 1 92 ? 10.072 5.974 -17.022 1.00 86.69 92 VAL A CA 1
ATOM 681 C C . VAL A 1 92 ? 10.864 5.782 -15.727 1.00 86.69 92 VAL A C 1
ATOM 683 O O . VAL A 1 92 ? 11.749 4.923 -15.660 1.00 86.69 92 VAL A O 1
ATOM 686 N N . GLY A 1 93 ? 10.549 6.557 -14.686 1.00 89.81 93 GLY A N 1
ATOM 687 C CA . GLY A 1 93 ? 11.174 6.427 -13.372 1.00 89.81 93 GLY A CA 1
ATOM 688 C C . GLY A 1 93 ? 10.968 5.038 -12.768 1.00 89.81 93 GLY A C 1
ATOM 689 O O . GLY A 1 93 ? 11.933 4.413 -12.322 1.00 89.81 93 GLY A O 1
ATOM 690 N N . MET A 1 94 ? 9.735 4.532 -12.811 1.00 91.31 94 MET A N 1
ATOM 691 C CA . MET A 1 94 ? 9.403 3.198 -12.317 1.00 91.31 94 MET A CA 1
ATOM 692 C C . MET A 1 94 ? 10.100 2.101 -13.127 1.00 91.31 94 MET A C 1
ATOM 694 O O . MET A 1 94 ? 10.794 1.283 -12.529 1.00 91.31 94 MET A O 1
ATOM 698 N N . HIS A 1 95 ? 10.035 2.122 -14.464 1.00 90.81 95 HIS A N 1
ATOM 699 C CA . HIS A 1 95 ? 10.732 1.141 -15.312 1.00 90.81 95 HIS A CA 1
ATOM 700 C C . HIS A 1 95 ? 12.243 1.097 -15.061 1.00 90.81 95 HIS A C 1
ATOM 702 O O . HIS A 1 95 ? 12.863 0.038 -15.155 1.00 90.81 95 HIS A O 1
ATOM 708 N N . ARG A 1 96 ? 12.857 2.238 -14.734 1.00 92.31 96 ARG A N 1
ATOM 709 C CA . ARG A 1 96 ? 14.294 2.308 -14.449 1.00 92.31 96 ARG A CA 1
ATOM 710 C C . ARG A 1 96 ? 14.666 1.683 -13.104 1.00 92.31 96 ARG A C 1
ATOM 712 O O . ARG A 1 96 ? 15.748 1.110 -12.990 1.00 92.31 96 ARG A O 1
ATOM 719 N N . LEU A 1 97 ? 13.817 1.834 -12.091 1.00 95.06 97 LEU A N 1
ATOM 720 C CA . LEU A 1 97 ? 14.096 1.394 -10.719 1.00 95.06 97 LEU A CA 1
ATOM 721 C C . LEU A 1 97 ? 13.603 -0.027 -10.442 1.00 95.06 97 LEU A C 1
ATOM 723 O O . LEU A 1 97 ? 14.216 -0.752 -9.668 1.00 95.06 97 LEU A O 1
ATOM 727 N N . LEU A 1 98 ? 12.531 -0.468 -11.096 1.00 93.00 98 LEU A N 1
ATOM 728 C CA . LEU A 1 98 ? 11.925 -1.773 -10.845 1.00 93.00 98 LEU A CA 1
ATOM 729 C C . LEU A 1 98 ? 12.891 -2.969 -11.006 1.00 93.00 98 LEU A C 1
ATOM 731 O O . LEU A 1 98 ? 12.824 -3.892 -10.190 1.00 93.00 98 LEU A O 1
ATOM 735 N N . PRO A 1 99 ? 13.839 -2.973 -11.969 1.00 94.06 99 PRO A N 1
ATOM 736 C CA . PRO A 1 99 ? 14.839 -4.034 -12.083 1.00 94.06 99 PRO A CA 1
ATOM 737 C C . PRO A 1 99 ? 15.831 -4.096 -10.916 1.00 94.06 99 PRO A C 1
ATOM 739 O O . PRO A 1 99 ? 16.477 -5.126 -10.734 1.00 94.06 99 PRO A O 1
ATOM 742 N N . THR A 1 100 ? 15.985 -3.016 -10.141 1.00 95.12 100 THR A N 1
ATOM 743 C CA . THR A 1 100 ? 16.896 -2.978 -8.987 1.00 95.12 100 THR A CA 1
ATOM 744 C C . THR A 1 100 ? 16.238 -3.480 -7.705 1.00 95.12 100 THR A C 1
ATOM 746 O O . THR A 1 100 ? 16.928 -3.644 -6.705 1.00 95.12 100 THR A O 1
ATOM 749 N N . ILE A 1 101 ? 14.923 -3.716 -7.708 1.00 95.19 101 ILE A N 1
ATOM 750 C CA . ILE A 1 101 ? 14.190 -4.212 -6.542 1.00 95.19 101 ILE A CA 1
ATOM 751 C C . ILE A 1 101 ? 14.373 -5.725 -6.417 1.00 95.19 101 ILE A C 1
ATOM 753 O O . ILE A 1 101 ? 14.131 -6.485 -7.361 1.00 95.19 101 ILE A O 1
ATOM 757 N N . HIS A 1 102 ? 14.786 -6.159 -5.227 1.00 92.94 102 HIS A N 1
ATOM 758 C CA . HIS A 1 102 ? 14.988 -7.565 -4.918 1.00 92.94 102 HIS A CA 1
ATOM 759 C C . HIS A 1 102 ? 13.697 -8.252 -4.484 1.00 92.94 102 HIS A C 1
ATOM 761 O O . HIS A 1 102 ? 12.910 -7.722 -3.702 1.00 92.94 102 HIS A O 1
ATOM 767 N N . ASP A 1 103 ? 13.541 -9.479 -4.960 1.00 92.19 103 ASP A N 1
ATOM 768 C CA . ASP A 1 103 ? 12.527 -10.408 -4.488 1.00 92.19 103 ASP A CA 1
ATOM 769 C C . ASP A 1 103 ? 12.979 -11.032 -3.158 1.00 92.19 103 ASP A C 1
ATOM 771 O O . ASP A 1 103 ? 14.132 -11.448 -3.016 1.00 92.19 103 ASP A O 1
ATOM 775 N N . SER A 1 104 ? 12.077 -11.103 -2.183 1.00 90.44 104 SER A N 1
ATOM 776 C CA . SER A 1 104 ? 12.317 -11.765 -0.897 1.00 90.44 104 SER A CA 1
ATOM 777 C C . SER A 1 104 ? 12.306 -13.299 -0.986 1.00 90.44 104 SER A C 1
ATOM 779 O O . SER A 1 104 ? 12.785 -13.962 -0.069 1.00 90.44 104 SER A O 1
ATOM 781 N N . GLY A 1 105 ? 11.770 -13.874 -2.069 1.00 85.75 105 GLY A N 1
ATOM 782 C CA . GLY A 1 105 ? 11.596 -15.316 -2.268 1.00 85.75 105 GLY A CA 1
ATOM 783 C C . GLY A 1 105 ? 10.388 -15.915 -1.538 1.00 85.75 105 GLY A C 1
ATOM 784 O O . GLY A 1 105 ? 10.223 -17.138 -1.518 1.00 85.75 105 GLY A O 1
ATOM 785 N N . HIS A 1 106 ? 9.549 -15.075 -0.929 1.00 86.06 106 HIS A N 1
ATOM 786 C CA . HIS A 1 106 ? 8.342 -15.474 -0.215 1.00 86.06 106 HIS A CA 1
ATOM 787 C C . HIS A 1 106 ? 7.117 -14.749 -0.770 1.00 86.06 106 HIS A C 1
ATOM 789 O O . HIS A 1 106 ? 7.194 -13.592 -1.176 1.00 86.06 106 HIS A O 1
ATOM 795 N N . THR A 1 107 ? 5.970 -15.424 -0.750 1.00 82.44 107 THR A N 1
ATOM 796 C CA . THR A 1 107 ? 4.672 -14.829 -1.089 1.00 82.44 107 THR A CA 1
ATOM 797 C C . THR A 1 107 ? 4.050 -14.200 0.150 1.00 82.44 107 THR A C 1
ATOM 799 O O . THR A 1 107 ? 3.987 -14.856 1.194 1.00 82.44 107 THR A O 1
ATOM 802 N N . ALA A 1 108 ? 3.545 -12.974 0.030 1.00 73.38 108 ALA A N 1
ATOM 803 C CA . ALA A 1 108 ? 2.767 -12.330 1.086 1.00 73.38 108 ALA A CA 1
ATOM 804 C C . ALA A 1 108 ? 1.438 -13.063 1.346 1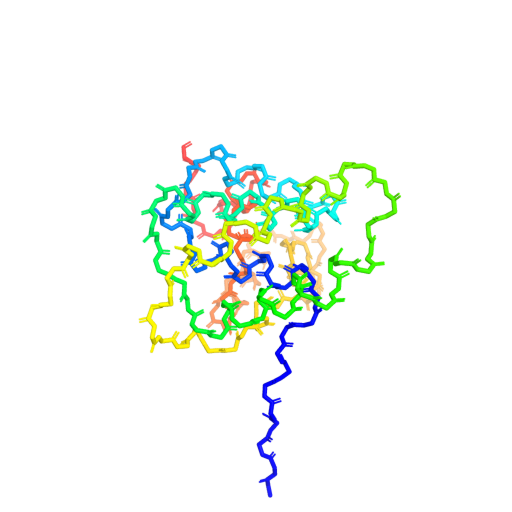.00 73.38 108 ALA A C 1
ATOM 806 O O . ALA A 1 108 ? 0.889 -12.974 2.445 1.00 73.38 108 ALA A O 1
ATOM 807 N N . GLY A 1 109 ? 0.950 -13.824 0.359 1.00 68.06 10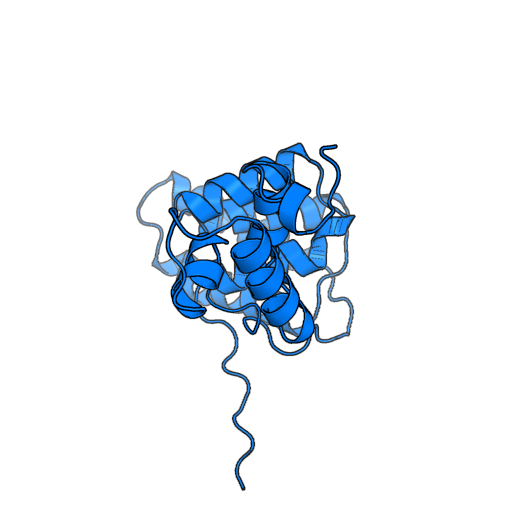9 GLY A N 1
ATOM 808 C CA . GLY A 1 109 ? -0.305 -14.560 0.427 1.00 68.06 109 GLY A CA 1
ATOM 809 C C . GLY A 1 109 ? -1.335 -13.887 -0.467 1.00 68.06 109 GLY A C 1
ATOM 810 O O . GLY A 1 109 ? -1.037 -13.539 -1.604 1.00 68.06 109 GLY A O 1
ATOM 811 N N . THR A 1 110 ? -2.565 -13.714 0.006 1.00 54.34 110 THR A N 1
ATOM 812 C CA . THR A 1 110 ? -3.565 -13.022 -0.808 1.00 54.34 110 THR A CA 1
ATOM 813 C C . THR A 1 110 ? -3.285 -11.517 -0.817 1.00 54.34 110 THR A C 1
ATOM 815 O O . THR A 1 110 ? -3.526 -10.806 0.158 1.00 54.34 110 THR A O 1
ATOM 818 N N . ILE A 1 111 ? -2.753 -11.036 -1.937 1.00 51.41 111 ILE A N 1
ATOM 819 C CA . ILE A 1 111 ? -2.677 -9.612 -2.274 1.00 51.41 111 ILE A CA 1
ATOM 820 C C . ILE A 1 111 ? -4.114 -9.121 -2.448 1.00 51.41 111 ILE A C 1
ATOM 822 O O . ILE A 1 111 ? -4.877 -9.745 -3.179 1.00 51.41 111 ILE A O 1
ATOM 826 N N . GLY A 1 112 ? -4.500 -8.056 -1.749 1.00 47.44 112 GLY A N 1
ATOM 827 C CA . GLY A 1 112 ? -5.859 -7.514 -1.852 1.00 47.44 112 GLY A CA 1
ATOM 828 C C . GLY A 1 112 ? -6.919 -8.180 -0.961 1.00 47.44 112 GLY A C 1
ATOM 829 O O . GLY A 1 112 ? -8.095 -7.898 -1.123 1.00 47.44 112 GLY A O 1
ATOM 830 N N . THR A 1 113 ? -6.570 -9.018 0.032 1.00 42.66 113 THR A N 1
ATOM 831 C CA . THR A 1 113 ? -7.550 -9.379 1.099 1.00 42.66 113 THR A CA 1
ATOM 832 C C . THR A 1 113 ? -7.704 -8.318 2.186 1.00 42.66 113 THR A C 1
ATOM 834 O O . THR A 1 113 ? -8.405 -8.529 3.176 1.00 42.66 113 THR A O 1
ATOM 837 N N . TYR A 1 114 ? -7.021 -7.189 2.037 1.00 43.84 114 TYR A N 1
ATOM 838 C CA . TYR A 1 114 ? -7.136 -6.049 2.931 1.00 43.84 114 TYR A CA 1
ATOM 839 C C . TYR A 1 114 ? -8.413 -5.305 2.546 1.00 43.84 114 TYR A C 1
ATOM 841 O O . TYR A 1 114 ? -8.394 -4.460 1.668 1.00 43.84 114 TYR A O 1
ATOM 849 N N . GLY A 1 115 ? -9.536 -5.756 3.111 1.00 43.22 115 GLY A N 1
ATOM 850 C CA . GLY A 1 115 ? -10.869 -5.434 2.608 1.00 43.22 115 GLY A CA 1
ATOM 851 C C . GLY A 1 115 ? -11.186 -3.943 2.512 1.00 43.22 115 GLY A C 1
ATOM 852 O O . GLY A 1 115 ? -10.638 -3.134 3.258 1.00 43.22 115 GLY A O 1
ATOM 853 N N . ASP A 1 116 ? -12.165 -3.663 1.650 1.00 45.34 116 ASP A N 1
ATOM 854 C CA . ASP A 1 116 ? -12.799 -2.417 1.178 1.00 45.34 116 ASP A CA 1
ATOM 855 C C . ASP A 1 116 ? -13.058 -1.304 2.217 1.00 45.34 116 ASP A C 1
ATOM 857 O O . ASP A 1 116 ? -13.491 -0.194 1.895 1.00 45.34 116 ASP A O 1
ATOM 861 N N . ALA A 1 117 ? -12.805 -1.570 3.493 1.00 50.28 117 ALA A N 1
ATOM 862 C CA . ALA A 1 117 ? -12.852 -0.591 4.554 1.00 50.28 117 ALA A CA 1
ATOM 863 C C . ALA A 1 117 ? -11.566 0.247 4.563 1.00 50.28 117 ALA A C 1
ATOM 865 O O . ALA A 1 117 ? -10.778 0.207 5.507 1.00 50.28 117 ALA A O 1
ATOM 866 N N . HIS A 1 118 ? -11.391 1.094 3.550 1.00 51.16 118 HIS A N 1
ATOM 867 C CA . HIS A 1 118 ? -10.381 2.159 3.590 1.00 51.16 118 HIS A CA 1
ATOM 868 C C . HIS A 1 118 ? -10.646 3.154 4.727 1.00 51.16 118 HIS A C 1
ATOM 870 O O . HIS A 1 118 ? -9.780 3.953 5.072 1.00 51.16 118 HIS A O 1
ATOM 876 N N . MET A 1 119 ? -11.847 3.107 5.314 1.00 61.75 119 MET A N 1
ATOM 877 C CA . MET A 1 119 ? -12.340 4.130 6.210 1.00 61.75 119 MET A CA 1
ATOM 878 C C . MET A 1 119 ? -13.120 3.548 7.393 1.00 61.75 119 MET A C 1
ATOM 880 O O . MET A 1 119 ? -14.049 2.758 7.201 1.00 61.75 119 MET A O 1
ATOM 884 N N . PRO A 1 120 ? -12.823 3.968 8.633 1.00 66.31 120 PRO A N 1
ATOM 885 C CA . PRO A 1 120 ? -13.495 3.436 9.812 1.00 66.31 120 PRO A CA 1
ATOM 886 C C . PRO A 1 120 ? -15.020 3.641 9.858 1.00 66.31 120 PRO A C 1
ATOM 888 O O . PRO A 1 120 ? -15.719 2.879 10.528 1.00 66.31 120 PRO A O 1
ATOM 891 N N . TRP A 1 121 ? -15.560 4.642 9.150 1.00 67.81 121 TRP A N 1
ATOM 892 C CA . TRP A 1 121 ? -17.012 4.830 9.047 1.00 67.81 121 TRP A CA 1
ATOM 893 C C . TRP A 1 121 ? -17.691 3.696 8.272 1.00 67.81 121 TRP A C 1
ATOM 895 O O . TRP A 1 121 ? -18.849 3.402 8.548 1.00 67.81 121 TRP A O 1
ATOM 905 N N . ILE A 1 122 ? -16.985 3.042 7.339 1.00 74.00 122 ILE A N 1
ATOM 906 C CA . ILE A 1 122 ? -17.508 1.897 6.580 1.00 74.00 122 ILE A CA 1
ATOM 907 C C . ILE A 1 122 ? -17.729 0.738 7.548 1.00 74.00 122 ILE A C 1
ATOM 909 O O . ILE A 1 122 ? -18.823 0.195 7.611 1.00 74.00 122 ILE A O 1
ATOM 913 N N . ILE A 1 123 ? -16.751 0.463 8.417 1.00 77.69 123 ILE A N 1
ATOM 914 C CA . ILE A 1 123 ? -16.851 -0.574 9.458 1.00 77.69 123 ILE A CA 1
ATOM 915 C C . ILE A 1 123 ? -18.024 -0.296 10.411 1.00 77.69 123 ILE A C 1
ATOM 917 O O . ILE A 1 123 ? -18.755 -1.207 10.798 1.00 77.69 123 ILE A O 1
ATOM 921 N N . ILE A 1 124 ? -18.209 0.968 10.803 1.00 79.00 124 ILE A N 1
ATOM 922 C CA . ILE A 1 124 ? -19.320 1.397 11.667 1.00 79.00 124 ILE A CA 1
ATOM 923 C C . ILE A 1 124 ? -20.664 1.216 10.945 1.00 79.00 124 ILE A C 1
ATOM 925 O O . ILE A 1 124 ? -21.592 0.645 11.519 1.00 79.00 124 ILE A O 1
ATOM 929 N N . SER A 1 125 ? -20.757 1.648 9.688 1.00 82.25 125 SER A N 1
ATOM 930 C CA . SER A 1 125 ? -21.959 1.530 8.860 1.00 82.25 125 SER A CA 1
ATOM 931 C C . SER A 1 125 ? -22.333 0.069 8.593 1.00 82.25 125 SER A C 1
ATOM 933 O O . SER A 1 125 ? -23.504 -0.291 8.707 1.00 82.25 125 SER A O 1
ATOM 935 N N . ASP A 1 126 ? -21.357 -0.794 8.310 1.00 82.88 126 ASP A N 1
ATOM 936 C CA . ASP A 1 126 ? -21.561 -2.232 8.086 1.00 82.88 126 ASP A CA 1
ATOM 937 C C . ASP A 1 126 ? -22.059 -2.946 9.346 1.00 82.88 126 ASP A C 1
ATOM 939 O O . ASP A 1 126 ? -22.830 -3.904 9.274 1.00 82.88 126 ASP A O 1
ATOM 943 N N . ALA A 1 127 ? -21.678 -2.445 10.524 1.00 84.56 127 ALA A N 1
ATOM 944 C CA . ALA A 1 127 ? -22.227 -2.886 11.802 1.00 84.56 127 ALA A CA 1
ATOM 945 C C . ALA A 1 127 ? -23.647 -2.344 12.080 1.00 84.56 127 ALA A C 1
ATOM 947 O O . ALA A 1 127 ? -24.207 -2.609 13.146 1.00 84.56 127 ALA A O 1
ATOM 948 N N . GLY A 1 128 ? -24.234 -1.585 11.147 1.00 88.00 128 GLY A N 1
ATOM 949 C CA . GLY A 1 128 ? -25.549 -0.958 11.277 1.00 88.00 128 GLY A CA 1
ATOM 950 C C . GLY A 1 128 ? -25.566 0.251 12.213 1.00 88.00 128 GLY A C 1
ATOM 951 O O . GLY A 1 128 ? -26.634 0.642 12.686 1.00 88.00 128 GLY A O 1
ATOM 952 N N . LEU A 1 129 ? -24.398 0.819 12.518 1.00 87.31 129 LEU A N 1
ATOM 953 C CA . LEU A 1 129 ? -24.251 1.974 13.395 1.00 87.31 129 LEU A CA 1
ATOM 954 C C . LEU A 1 129 ? -24.147 3.264 12.574 1.00 87.31 129 LEU A C 1
ATOM 956 O O . LEU A 1 129 ? -23.739 3.278 11.417 1.00 87.31 129 LEU A O 1
ATOM 960 N N . THR A 1 130 ? -24.504 4.372 13.210 1.00 85.25 130 THR A N 1
ATOM 961 C CA . THR A 1 130 ? -24.430 5.726 12.647 1.00 85.25 130 THR A CA 1
ATOM 962 C C . THR A 1 130 ? -23.472 6.597 13.455 1.00 85.25 130 THR A C 1
ATOM 964 O O . THR A 1 130 ? -23.025 6.215 14.542 1.00 85.25 130 THR A O 1
ATOM 967 N N . ASP A 1 131 ? -23.199 7.810 12.975 1.00 75.81 131 ASP A N 1
ATOM 968 C CA . ASP A 1 131 ? -22.366 8.777 13.699 1.00 75.81 131 ASP A CA 1
ATOM 969 C C . ASP A 1 131 ? -22.899 9.090 15.106 1.00 75.81 131 ASP A C 1
ATOM 971 O O . ASP A 1 131 ? -22.110 9.183 16.053 1.00 75.81 131 ASP A O 1
ATOM 975 N N . ASP A 1 132 ? -24.225 9.127 15.269 1.00 84.75 132 ASP A N 1
ATOM 976 C CA . ASP A 1 132 ? -24.916 9.377 16.543 1.00 84.75 132 ASP A CA 1
ATOM 977 C C . ASP A 1 132 ? -24.898 8.179 17.504 1.00 84.75 132 ASP A C 1
ATOM 979 O O . ASP A 1 132 ? -25.289 8.298 18.669 1.00 84.75 132 ASP A O 1
ATOM 983 N N . SER A 1 133 ? -24.457 7.005 17.042 1.00 87.38 133 SER A N 1
ATOM 984 C CA . SER A 1 133 ? -24.415 5.810 17.882 1.00 87.38 133 SER A CA 1
ATOM 985 C C . SER A 1 133 ? -23.424 5.975 19.044 1.00 87.38 133 SER A C 1
ATOM 987 O O . SER A 1 133 ? -22.367 6.604 18.877 1.00 87.38 133 SER A O 1
ATOM 989 N N . PRO A 1 134 ? -23.715 5.394 20.226 1.00 88.69 134 PRO A N 1
ATOM 990 C CA . PRO A 1 134 ? -22.835 5.472 21.386 1.00 88.69 134 PRO A CA 1
ATOM 991 C C . PRO A 1 134 ? -21.393 5.040 21.081 1.00 88.69 134 PRO A C 1
ATOM 993 O O . PRO A 1 134 ? -21.140 4.091 20.334 1.00 88.69 134 PRO A O 1
ATOM 996 N N . ARG A 1 135 ? -20.418 5.751 21.663 1.00 81.38 135 ARG A N 1
ATOM 997 C CA . ARG A 1 135 ? -18.984 5.544 21.386 1.00 81.38 135 ARG A CA 1
ATOM 998 C C . ARG A 1 135 ? -18.530 4.115 21.684 1.00 81.38 135 ARG A C 1
ATOM 1000 O O . ARG A 1 135 ? -17.759 3.555 20.915 1.00 81.38 135 ARG A O 1
ATOM 1007 N N . ASP A 1 136 ? -18.989 3.536 22.782 1.00 85.56 136 ASP A N 1
ATOM 1008 C CA . ASP A 1 136 ? -18.685 2.166 23.201 1.00 85.56 136 ASP A CA 1
ATOM 1009 C C . ASP A 1 136 ? -19.163 1.118 22.186 1.00 85.56 136 ASP A C 1
ATOM 1011 O O . ASP A 1 136 ? -18.428 0.173 21.900 1.00 85.56 136 ASP A O 1
ATOM 1015 N N . GLN A 1 137 ? -20.332 1.323 21.573 1.00 87.50 137 GLN A N 1
ATOM 1016 C CA . GLN A 1 137 ? -20.837 0.452 20.506 1.00 87.50 137 GLN A CA 1
ATOM 1017 C C . GLN A 1 137 ? -19.966 0.541 19.250 1.00 87.50 137 GLN A C 1
ATOM 1019 O O . GLN A 1 137 ? -19.598 -0.489 18.685 1.00 87.50 137 GLN A O 1
ATOM 1024 N N . LYS A 1 138 ? -19.550 1.756 18.866 1.00 83.12 138 LYS A N 1
ATOM 1025 C CA . LYS A 1 138 ? -18.624 1.965 17.740 1.00 83.12 138 LYS A CA 1
ATOM 1026 C C . LYS A 1 138 ? -17.271 1.291 17.991 1.00 83.12 138 LYS A C 1
ATOM 1028 O O . LYS A 1 138 ? -16.769 0.585 17.123 1.00 83.12 138 LYS A O 1
ATOM 1033 N N . VAL A 1 139 ? -16.714 1.421 19.201 1.00 80.19 139 VAL A N 1
ATOM 1034 C CA . VAL A 1 139 ? -15.481 0.712 19.604 1.00 80.19 139 VAL A CA 1
ATOM 1035 C C . VAL A 1 139 ? -15.652 -0.805 19.513 1.00 80.19 139 VAL A C 1
ATOM 1037 O O . VAL A 1 139 ? -14.769 -1.492 19.001 1.00 80.19 139 VAL A O 1
ATOM 1040 N N . ALA A 1 140 ? -16.760 -1.343 20.027 1.00 84.62 140 ALA A N 1
ATOM 1041 C CA . ALA A 1 140 ? -17.012 -2.780 20.026 1.00 84.62 140 ALA A CA 1
ATOM 1042 C C . ALA A 1 140 ? -17.116 -3.343 18.600 1.00 84.62 140 ALA A C 1
ATOM 1044 O O . ALA A 1 140 ? -16.517 -4.382 18.322 1.00 84.62 140 ALA A O 1
ATOM 1045 N N . ALA A 1 141 ? -17.799 -2.633 17.697 1.00 84.75 141 ALA A N 1
ATOM 1046 C CA . ALA A 1 141 ? -17.904 -3.000 16.287 1.00 84.75 141 ALA A CA 1
ATOM 1047 C C . ALA A 1 141 ? -16.528 -3.057 15.605 1.00 84.75 141 ALA A C 1
ATOM 1049 O O . ALA A 1 141 ? -16.178 -4.069 15.001 1.00 84.75 141 ALA A O 1
ATOM 1050 N N . ILE A 1 142 ? -15.704 -2.020 15.786 1.00 78.88 142 ILE A N 1
ATOM 1051 C CA . ILE A 1 142 ? -14.347 -1.967 15.221 1.00 78.88 142 ILE A CA 1
ATOM 1052 C C . ILE A 1 142 ? -13.489 -3.113 15.761 1.00 78.88 142 ILE A C 1
ATOM 1054 O O . ILE A 1 142 ? -12.826 -3.803 14.993 1.00 78.88 142 ILE A O 1
ATOM 1058 N N . LYS A 1 143 ? -13.523 -3.376 17.074 1.00 78.06 143 LYS A N 1
ATOM 1059 C CA . LYS A 1 143 ? -12.775 -4.491 17.677 1.00 78.06 143 LYS A CA 1
ATOM 1060 C C . LYS A 1 143 ? -13.227 -5.853 17.152 1.00 78.06 143 LYS A C 1
ATOM 1062 O O . LYS A 1 143 ? -12.382 -6.705 16.893 1.00 78.06 143 LYS A O 1
ATOM 1067 N N . ALA A 1 144 ? -14.533 -6.063 16.993 1.00 82.25 144 ALA A N 1
ATOM 1068 C CA . ALA A 1 144 ? -15.077 -7.301 16.441 1.00 82.25 144 ALA A CA 1
ATOM 1069 C C . ALA A 1 144 ? -14.656 -7.505 14.977 1.00 82.25 144 ALA A C 1
ATOM 1071 O O . ALA A 1 144 ? -14.311 -8.622 14.585 1.00 82.25 144 ALA A O 1
ATOM 1072 N N . TRP A 1 145 ? -14.623 -6.427 14.190 1.00 79.69 145 TRP A N 1
ATOM 1073 C CA . TRP A 1 145 ? -14.131 -6.459 12.817 1.00 79.69 145 TRP A CA 1
ATOM 1074 C C . TRP A 1 145 ? -12.629 -6.777 12.769 1.00 79.69 145 TRP A C 1
ATOM 1076 O O . TRP A 1 145 ? -12.229 -7.718 12.088 1.00 79.69 145 TRP A O 1
ATOM 1086 N N . LEU A 1 146 ? -11.806 -6.091 13.569 1.00 75.00 146 LEU A N 1
ATOM 1087 C CA . LEU A 1 146 ? -10.353 -6.311 13.646 1.00 75.00 146 LEU A CA 1
ATOM 1088 C C . LEU A 1 146 ? -9.961 -7.702 14.165 1.00 75.00 146 LEU A C 1
ATOM 1090 O O . LEU A 1 146 ? -8.875 -8.188 13.865 1.00 75.00 146 LEU A O 1
ATOM 1094 N N . ALA A 1 147 ? -10.825 -8.366 14.935 1.00 74.56 147 ALA A N 1
ATOM 1095 C CA . ALA A 1 147 ? -10.580 -9.739 15.377 1.00 74.56 147 ALA A CA 1
ATOM 1096 C C . ALA A 1 147 ? -10.588 -10.752 14.217 1.00 74.56 147 ALA A C 1
ATOM 1098 O O . ALA A 1 147 ? -10.038 -11.842 14.359 1.00 74.56 147 ALA A O 1
ATOM 1099 N N . ASN A 1 148 ? -11.212 -10.399 13.090 1.00 74.56 148 ASN A N 1
ATOM 1100 C CA . ASN A 1 148 ? -11.388 -11.279 11.936 1.00 74.56 148 ASN A CA 1
ATOM 1101 C C . ASN A 1 148 ? -10.755 -10.725 10.650 1.00 74.56 148 ASN A C 1
ATOM 1103 O O . ASN A 1 148 ? -10.683 -11.445 9.659 1.00 74.56 148 ASN A O 1
ATOM 1107 N N . ASN A 1 149 ? -10.288 -9.473 10.662 1.00 68.50 149 ASN A N 1
ATOM 1108 C CA . ASN A 1 149 ? -9.749 -8.779 9.498 1.00 68.50 149 ASN A CA 1
ATOM 1109 C C . ASN A 1 149 ? -8.452 -8.053 9.870 1.00 68.50 149 ASN A C 1
ATOM 1111 O O . ASN A 1 149 ? -8.368 -7.416 10.922 1.00 68.50 149 ASN A O 1
ATOM 1115 N N . LYS A 1 150 ? -7.447 -8.100 8.989 1.00 64.69 150 LYS A N 1
ATOM 1116 C CA . LYS A 1 150 ? -6.265 -7.237 9.104 1.00 64.69 150 LYS A CA 1
ATOM 1117 C C . LYS A 1 150 ? -6.570 -5.933 8.353 1.00 64.69 150 LYS A C 1
ATOM 1119 O O . LYS A 1 150 ? -6.811 -6.002 7.151 1.00 64.69 150 LYS A O 1
ATOM 1124 N N . PRO A 1 151 ? -6.581 -4.766 9.021 1.00 67.62 151 PRO A N 1
ATOM 1125 C CA . PRO A 1 151 ? -6.819 -3.495 8.349 1.00 67.62 151 PRO A CA 1
ATOM 1126 C C . PRO A 1 151 ? -5.708 -3.226 7.333 1.00 67.62 151 PRO A C 1
ATOM 1128 O O . PRO A 1 151 ? -4.534 -3.508 7.608 1.00 67.62 151 PRO A O 1
ATOM 1131 N N . GLY A 1 152 ? -6.090 -2.668 6.187 1.00 68.50 152 GLY A N 1
ATOM 1132 C CA . GLY A 1 152 ? -5.156 -2.213 5.168 1.00 68.50 152 GLY A CA 1
ATOM 1133 C C . GLY A 1 152 ? -4.170 -1.168 5.698 1.00 68.50 152 GLY A C 1
ATOM 1134 O O . GLY A 1 152 ? -4.349 -0.588 6.780 1.00 68.50 152 GLY A O 1
ATOM 1135 N N . TRP A 1 153 ? -3.068 -0.957 4.976 1.00 75.06 153 TRP A N 1
ATOM 1136 C CA . TRP A 1 153 ? -2.018 -0.037 5.419 1.00 75.06 153 TRP A CA 1
ATOM 1137 C C . TRP A 1 153 ? -2.550 1.391 5.575 1.00 75.06 153 TRP A C 1
ATOM 1139 O O . TRP A 1 153 ? -2.287 2.022 6.602 1.00 75.06 153 TRP A O 1
ATOM 1149 N N . ALA A 1 154 ? -3.392 1.844 4.641 1.00 68.62 154 ALA A N 1
ATOM 1150 C CA . ALA A 1 154 ? -3.977 3.179 4.682 1.00 68.62 154 ALA A CA 1
ATOM 1151 C C . ALA A 1 154 ? -4.875 3.379 5.912 1.00 68.62 154 ALA A C 1
ATOM 1153 O O . ALA A 1 154 ? -4.793 4.419 6.563 1.00 68.62 154 ALA A O 1
ATOM 1154 N N . LEU A 1 155 ? -5.664 2.364 6.287 1.00 68.50 155 LEU A N 1
ATOM 1155 C CA . LEU A 1 155 ? -6.525 2.400 7.472 1.00 68.50 155 LEU A CA 1
ATOM 1156 C C . LEU A 1 155 ? -5.708 2.423 8.773 1.00 68.50 155 LEU A C 1
ATOM 1158 O O . LEU A 1 155 ? -6.034 3.177 9.688 1.00 68.50 155 LEU A O 1
ATOM 1162 N N . ARG A 1 156 ? -4.629 1.630 8.875 1.00 70.00 156 ARG A N 1
ATOM 1163 C CA . ARG A 1 156 ? -3.735 1.674 10.051 1.00 70.00 156 ARG A CA 1
ATOM 1164 C C . ARG A 1 156 ? -3.065 3.035 10.198 1.00 70.00 156 ARG A C 1
ATOM 1166 O O . ARG A 1 156 ? -2.923 3.514 11.321 1.00 70.00 156 ARG A O 1
ATOM 1173 N N . PHE A 1 157 ? -2.691 3.652 9.079 1.00 69.44 157 PHE A N 1
ATOM 1174 C CA . PHE A 1 157 ? -2.111 4.986 9.070 1.00 69.44 157 PHE A CA 1
ATOM 1175 C C . PHE A 1 157 ? -3.152 6.056 9.441 1.00 69.44 157 PHE A C 1
ATOM 1177 O O . PHE A 1 157 ? -2.982 6.728 10.458 1.00 69.44 157 PHE A O 1
ATOM 1184 N N . SER A 1 158 ? -4.274 6.145 8.714 1.00 67.56 158 SER A N 1
ATOM 1185 C CA . SER A 1 158 ? -5.386 7.086 8.973 1.00 67.56 158 SER A CA 1
ATOM 1186 C C . SER A 1 158 ? -5.895 6.998 10.407 1.00 67.56 158 SER A C 1
ATOM 1188 O O . SER A 1 158 ? -6.114 8.031 11.041 1.00 67.56 158 SER A O 1
ATOM 1190 N N . ALA A 1 159 ? -6.012 5.788 10.971 1.00 65.38 159 ALA A N 1
ATOM 1191 C CA . ALA A 1 159 ? -6.511 5.618 12.328 1.00 65.38 159 ALA A CA 1
ATOM 1192 C C . ALA A 1 159 ? -5.728 6.465 13.344 1.00 65.38 159 ALA A C 1
ATOM 1194 O O . ALA A 1 159 ? -6.327 7.029 14.256 1.00 65.38 159 ALA A O 1
ATOM 1195 N N . THR A 1 160 ? -4.415 6.633 13.171 1.00 64.19 160 THR A N 1
ATOM 1196 C CA . THR A 1 160 ? -3.601 7.477 14.063 1.00 64.19 160 THR A CA 1
ATOM 1197 C C . THR A 1 160 ? -3.841 8.986 13.899 1.00 64.19 160 THR A C 1
ATOM 1199 O O . THR A 1 160 ? -3.669 9.735 14.864 1.00 64.19 160 THR A O 1
ATOM 1202 N N . TRP A 1 161 ? -4.295 9.437 12.726 1.00 59.25 161 TRP A N 1
ATOM 1203 C CA . TRP A 1 161 ? -4.480 10.852 12.387 1.00 59.25 161 TRP A CA 1
ATOM 1204 C C . TRP A 1 161 ? -5.915 11.345 12.611 1.00 59.25 161 TRP A C 1
ATOM 1206 O O . TRP A 1 161 ? -6.107 12.412 13.199 1.00 59.25 161 TRP A O 1
ATOM 1216 N N . ASP A 1 162 ? -6.918 10.540 12.255 1.00 57.12 162 ASP A N 1
ATOM 1217 C CA . ASP A 1 162 ? -8.338 10.935 12.226 1.00 57.12 162 ASP A CA 1
ATOM 1218 C C . ASP A 1 162 ? -9.071 10.745 13.570 1.00 57.12 162 ASP A C 1
ATOM 1220 O O . ASP A 1 162 ? -10.299 10.691 13.640 1.00 57.12 162 ASP A O 1
ATOM 1224 N N . GLY A 1 163 ? -8.333 10.612 14.678 1.00 53.72 163 GLY A N 1
ATOM 1225 C CA . GLY A 1 163 ? -8.919 10.428 16.016 1.00 53.72 163 GLY A CA 1
ATOM 1226 C C . GLY A 1 163 ? -9.515 9.034 16.268 1.00 53.72 163 GLY A C 1
ATOM 1227 O O . GLY A 1 163 ? -10.115 8.799 17.319 1.00 53.72 163 GLY A O 1
ATOM 1228 N N . PHE A 1 164 ? -9.316 8.089 15.342 1.00 57.66 164 PHE A N 1
ATOM 1229 C CA . PHE A 1 164 ? -9.665 6.673 15.507 1.00 57.66 164 PHE A CA 1
ATOM 1230 C C . PHE A 1 164 ? -8.656 5.889 16.351 1.00 57.66 164 PHE A C 1
ATOM 1232 O O . PHE A 1 164 ? -8.983 4.805 16.835 1.00 57.66 164 PHE A O 1
ATOM 1239 N N . GLY A 1 165 ? -7.468 6.445 16.596 1.00 57.34 165 GLY A N 1
ATOM 1240 C CA . GLY A 1 165 ? -6.421 5.838 17.413 1.00 57.34 165 GLY A CA 1
ATOM 1241 C C . GLY A 1 165 ? -6.941 5.504 18.806 1.00 57.34 165 GLY A C 1
ATOM 1242 O O . GLY A 1 165 ? -6.759 4.389 19.287 1.00 57.34 165 GLY A O 1
ATOM 1243 N N . ASP A 1 166 ? -7.758 6.391 19.374 1.00 55.47 166 ASP A N 1
ATOM 1244 C CA . ASP A 1 166 ? -8.420 6.185 20.662 1.00 55.47 166 ASP A CA 1
ATOM 1245 C C . ASP A 1 166 ? -9.424 5.015 20.667 1.00 55.47 166 ASP A C 1
ATOM 1247 O O . ASP A 1 166 ? -9.738 4.473 21.727 1.00 55.47 166 ASP A O 1
ATOM 1251 N N . LEU A 1 167 ? -9.976 4.639 19.507 1.00 56.91 167 LEU A N 1
ATOM 1252 C CA . LEU A 1 167 ? -10.957 3.553 19.370 1.00 56.91 167 LEU A CA 1
ATOM 1253 C C . LEU A 1 167 ? -10.270 2.181 19.251 1.00 56.91 167 LEU A C 1
ATOM 1255 O O . LEU A 1 167 ? -10.838 1.174 19.681 1.00 56.91 167 LEU A O 1
ATOM 1259 N N . ILE A 1 168 ? -9.031 2.151 18.749 1.00 59.38 168 ILE A N 1
ATOM 1260 C CA . ILE A 1 168 ? -8.200 0.940 18.621 1.00 59.38 168 ILE A CA 1
ATOM 1261 C C . ILE A 1 168 ? -7.055 0.863 19.646 1.00 59.38 168 ILE A C 1
ATOM 1263 O O . ILE A 1 168 ? -6.312 -0.114 19.662 1.00 59.38 168 ILE A O 1
ATOM 1267 N N . GLY A 1 169 ? -6.934 1.850 20.539 1.00 56.28 169 GLY A N 1
ATOM 1268 C CA . GLY A 1 169 ? -5.898 1.909 21.575 1.00 56.28 169 GLY A CA 1
ATOM 1269 C C . GLY A 1 169 ? -4.514 2.337 21.072 1.00 56.28 169 GLY A C 1
ATOM 1270 O O . GLY A 1 169 ? -3.530 2.141 21.781 1.00 56.28 169 GLY A O 1
ATOM 1271 N N . ALA A 1 170 ? -4.426 2.907 19.870 1.00 54.59 170 ALA A N 1
ATOM 1272 C CA . ALA A 1 170 ? -3.200 3.490 19.347 1.00 54.59 170 ALA A CA 1
ATOM 1273 C C . ALA A 1 170 ? -2.984 4.878 19.967 1.00 54.59 170 ALA A C 1
ATOM 1275 O O . ALA A 1 170 ? -3.864 5.737 19.911 1.00 54.59 170 ALA A O 1
ATOM 1276 N N . GLN A 1 171 ? -1.814 5.099 20.567 1.00 44.81 171 GLN A N 1
ATOM 1277 C CA . GLN A 1 171 ? -1.395 6.441 20.965 1.00 44.81 171 GLN A CA 1
ATOM 1278 C C . GLN A 1 171 ? -1.001 7.236 19.721 1.00 44.81 171 GLN A C 1
ATOM 1280 O O . GLN A 1 171 ? -0.401 6.688 18.796 1.00 44.81 171 GLN A O 1
ATOM 1285 N N . LYS A 1 172 ? -1.332 8.531 19.714 1.00 42.88 172 LYS A N 1
ATOM 1286 C CA . LYS A 1 172 ? -0.765 9.478 18.751 1.00 42.88 172 LYS A CA 1
ATOM 1287 C C . LYS A 1 172 ? 0.771 9.424 18.858 1.00 42.88 172 LYS A C 1
ATOM 1289 O O . LYS A 1 172 ? 1.250 9.397 19.996 1.00 42.88 172 LYS A O 1
ATOM 1294 N N . PRO A 1 173 ? 1.514 9.377 17.739 1.00 48.66 173 PRO A N 1
ATOM 1295 C CA . PRO A 1 173 ? 2.963 9.548 17.773 1.00 48.66 173 PRO A CA 1
ATOM 1296 C C . PRO A 1 173 ? 3.363 10.910 18.360 1.00 48.66 173 PRO A C 1
ATOM 1298 O O . PRO A 1 173 ? 2.579 11.882 18.219 1.00 48.66 173 PRO A O 1
#

Foldseek 3Di:
DDDPDQPQDPDLLLLLLLLCVQCVVQDDPVLLVVLLVCSVVVNSLVSLLSSLVSCLVRLDAGAPSSLVSSVCCLVPPLVPPDPDPVSVVSSVSNVVRSVSHHHPDHHPPRRRQQDPCLDLVVLCVVVVHDPPDDLVVSLVSVVVCVVPHDHTSSSVVVCLVVVVCVSVVHHRD

Radius of gyration: 17.43 Å; chains: 1; bounding box: 43×43×45 Å

Secondary structure (DSSP, 8-state):
-PPPP-----SHHHHHHHHHHHHGGG--HHHHHHHHHHHHTT-HHHHHHHHHHHHHHHT--B-HHHHHHHHHIIIIIIHHH--SHHHHHHHHHHHHHGGGPPB-SS--SSTT-S-S-SSHHHHHHHTT--TTS-HHHHHHHHHHHHTT-PPPHHHHHHHHHTT-HHHHTPPP-

pLDDT: mean 76.73, std 16.6, range [28.77, 96.69]

Sequence (173 aa):
MATPAADTASDPYDIAEALADAVDPCLTDAIRNDVWGMLHAGEAHIALSDLVRAIASTNYPVPTDILAALRRYVDDDLATSTPDQWGHDVAVGMHRLLPTIHDSGHTAGTIGTYGDAHMPWIIISDAGLTDDSPRDQKVAAIKAWLANNKPGWALRFSATWDGFGDLIGAQKP